Protein AF-X1AYY9-F1 (afdb_monomer_lite)

Structure (mmCIF, N/CA/C/O backbone):
data_AF-X1AYY9-F1
#
_entry.id   AF-X1AYY9-F1
#
loop_
_atom_site.group_PDB
_atom_site.id
_atom_site.type_symbol
_atom_site.label_atom_id
_atom_site.label_alt_id
_atom_site.label_comp_id
_atom_site.label_asym_id
_atom_site.label_entity_id
_atom_site.label_seq_id
_atom_site.pdbx_PDB_ins_code
_atom_site.Cartn_x
_atom_site.Cartn_y
_atom_site.Cartn_z
_atom_site.occupancy
_atom_site.B_iso_or_equiv
_atom_site.auth_seq_id
_atom_site.auth_comp_id
_atom_site.auth_asym_id
_atom_site.auth_atom_id
_atom_site.pdbx_PDB_model_num
ATOM 1 N N . MET A 1 1 ? -3.282 44.381 33.029 1.00 40.62 1 MET A N 1
ATOM 2 C CA . MET A 1 1 ? -1.942 43.829 33.320 1.00 40.62 1 MET A CA 1
ATOM 3 C C . MET A 1 1 ? -1.967 43.375 34.776 1.00 40.62 1 MET A C 1
ATOM 5 O O . MET A 1 1 ? -1.901 44.235 35.633 1.00 40.62 1 MET A O 1
ATOM 9 N N . ALA A 1 2 ? -2.229 42.125 35.160 1.00 44.16 2 ALA A N 1
ATOM 10 C CA . ALA A 1 2 ? -2.480 40.848 34.478 1.00 44.16 2 ALA A CA 1
ATOM 11 C C . ALA A 1 2 ? -3.462 40.011 35.349 1.00 44.16 2 ALA A C 1
ATOM 13 O O . ALA A 1 2 ? -3.524 40.263 36.553 1.00 44.16 2 ALA A O 1
ATOM 14 N N . PRO A 1 3 ? -4.230 39.052 34.797 1.00 48.00 3 PRO A N 1
ATOM 15 C CA . PRO A 1 3 ? -5.037 38.134 35.597 1.00 48.00 3 PRO A CA 1
ATOM 16 C C . PRO A 1 3 ? -4.157 36.976 36.096 1.00 48.00 3 PRO A C 1
ATOM 18 O O . PRO A 1 3 ? -3.383 36.416 35.325 1.00 48.00 3 PRO A O 1
ATOM 21 N N . LEU A 1 4 ? -4.269 36.602 37.371 1.00 51.97 4 LEU A N 1
ATOM 22 C CA . LEU A 1 4 ? -3.718 35.342 37.884 1.00 51.97 4 LEU A CA 1
ATOM 23 C C . LEU A 1 4 ? -4.874 34.362 38.073 1.00 51.97 4 LEU A C 1
ATOM 25 O O . LEU A 1 4 ? -5.394 34.176 39.170 1.00 51.97 4 LEU A O 1
ATOM 29 N N . THR A 1 5 ? -5.317 33.794 36.955 1.00 53.03 5 THR A N 1
ATOM 30 C CA . THR A 1 5 ? -6.264 32.681 36.905 1.00 53.03 5 THR A CA 1
ATOM 31 C C . THR A 1 5 ? -5.542 31.364 37.190 1.00 53.03 5 THR A C 1
ATOM 33 O O . THR A 1 5 ? -4.683 30.944 36.423 1.00 53.03 5 THR A O 1
ATOM 36 N N . GLU A 1 6 ? -5.971 30.746 38.291 1.00 48.66 6 GLU A N 1
ATOM 37 C CA . GLU A 1 6 ? -6.082 29.302 38.535 1.00 48.66 6 GLU A CA 1
ATOM 38 C C . GLU A 1 6 ? -4.797 28.489 38.786 1.00 48.66 6 GLU A C 1
ATOM 40 O O . GLU A 1 6 ? -4.109 28.018 37.885 1.00 48.66 6 GLU A O 1
ATOM 45 N N . LEU A 1 7 ? -4.549 28.203 40.073 1.00 51.53 7 LEU A N 1
ATOM 46 C CA . LEU A 1 7 ? -3.842 26.988 40.477 1.00 51.53 7 LEU A CA 1
ATOM 47 C C . LEU A 1 7 ? -4.731 25.780 40.134 1.00 51.53 7 LEU A C 1
ATOM 49 O O . LEU A 1 7 ? -5.713 25.511 40.827 1.00 51.53 7 LEU A O 1
ATOM 53 N N . PHE A 1 8 ? -4.370 25.036 39.088 1.00 49.47 8 PHE A N 1
ATOM 54 C CA . PHE A 1 8 ? -4.911 23.702 38.822 1.00 49.47 8 PHE A CA 1
ATOM 55 C C . PHE A 1 8 ? -4.482 22.744 39.945 1.00 49.47 8 PHE A C 1
ATOM 57 O O . PHE A 1 8 ? -3.397 22.166 39.921 1.00 49.47 8 PHE A O 1
ATOM 64 N N . GLY A 1 9 ? -5.330 22.600 40.962 1.00 49.75 9 GLY A N 1
ATOM 65 C CA . GLY A 1 9 ? -5.235 21.536 41.957 1.00 49.75 9 GLY A CA 1
ATOM 66 C C . GLY A 1 9 ? -5.828 20.230 41.425 1.00 49.75 9 GLY A C 1
ATOM 67 O O . GLY A 1 9 ? -6.822 20.228 40.702 1.00 49.75 9 GLY A O 1
ATOM 68 N N . PHE A 1 10 ? -5.225 19.104 41.797 1.00 52.53 10 PHE A N 1
ATOM 69 C CA . PHE A 1 10 ? -5.776 17.771 41.555 1.00 52.53 10 PHE A CA 1
ATOM 70 C C . PHE A 1 10 ? -6.731 17.416 42.717 1.00 52.53 10 PHE A C 1
ATOM 72 O O . PHE A 1 10 ? -6.289 17.503 43.865 1.00 52.53 10 PHE A O 1
ATOM 79 N N . PRO A 1 11 ? -8.004 17.014 42.496 1.00 56.25 11 PRO A N 1
ATOM 80 C CA . PRO A 1 11 ? -8.676 16.755 41.221 1.00 56.25 11 PRO A CA 1
ATOM 81 C C . PRO A 1 11 ? -9.338 18.003 40.582 1.00 56.25 11 PRO A C 1
ATOM 83 O O . PRO A 1 11 ? -9.759 18.916 41.295 1.00 56.25 11 PRO A O 1
ATOM 86 N N . PRO A 1 12 ? -9.543 17.998 39.247 1.00 57.56 12 PRO A N 1
ATOM 87 C CA . PRO A 1 12 ? -10.055 19.126 38.446 1.00 57.56 12 PRO A CA 1
ATOM 88 C C . PRO A 1 12 ? -11.531 19.523 38.689 1.00 57.56 12 PRO A C 1
ATOM 90 O O . PRO A 1 12 ? -12.098 20.274 37.903 1.00 57.56 12 PRO A O 1
ATOM 93 N N . SER A 1 13 ? -12.171 19.042 39.763 1.00 61.41 13 SER A N 1
ATOM 94 C CA . SER A 1 13 ? -13.548 19.397 40.153 1.00 61.41 13 SER A CA 1
ATOM 95 C C . SER A 1 13 ? -13.636 20.296 41.392 1.00 61.41 13 SER A C 1
ATOM 97 O O . SER A 1 13 ? -14.737 20.528 41.889 1.00 61.41 13 SER A O 1
ATOM 99 N N . GLY A 1 14 ? -12.506 20.742 41.956 1.00 56.28 14 GLY A N 1
ATOM 100 C CA . GLY A 1 14 ? -12.491 21.663 43.101 1.00 56.28 14 GLY A CA 1
ATOM 101 C C . GLY A 1 14 ? -13.125 21.126 44.396 1.00 56.28 14 GLY A C 1
ATOM 102 O O . GLY A 1 14 ? -13.413 21.904 45.300 1.00 56.28 14 GLY A O 1
ATOM 103 N N . SER A 1 15 ? -13.358 19.813 44.525 1.00 57.72 15 SER A N 1
ATOM 104 C CA . SER A 1 15 ? -13.979 19.223 45.718 1.00 57.72 15 SER A CA 1
ATOM 105 C C . SER A 1 15 ? -12.935 18.562 46.622 1.00 57.72 15 SER A C 1
ATOM 107 O O . SER A 1 15 ? -12.471 17.464 46.327 1.00 57.72 15 SER A O 1
ATOM 109 N N . ILE A 1 16 ? -12.607 19.212 47.741 1.00 57.59 16 ILE A N 1
ATOM 110 C CA . ILE A 1 16 ? -11.657 18.735 48.771 1.00 57.59 16 ILE A CA 1
ATOM 111 C C . ILE A 1 16 ? -12.386 17.926 49.874 1.00 57.59 16 ILE A C 1
ATOM 113 O O . ILE A 1 16 ? -11.846 17.670 50.945 1.00 57.59 16 ILE A O 1
ATOM 117 N N . SER A 1 17 ? -13.646 17.530 49.659 1.00 61.75 17 SER A N 1
ATOM 118 C CA . SER A 1 17 ? -14.408 16.760 50.647 1.00 61.75 17 SER A CA 1
ATOM 119 C C . SER A 1 17 ? -14.156 15.250 50.512 1.00 61.75 17 SER A C 1
ATOM 121 O O . SER A 1 17 ? -14.136 14.730 49.389 1.00 61.75 17 SER A O 1
ATOM 123 N N . PRO A 1 18 ? -14.011 14.512 51.632 1.00 64.44 18 PRO A N 1
ATOM 124 C CA . PRO A 1 18 ? -13.918 13.059 51.592 1.00 64.44 18 PRO A CA 1
ATOM 125 C C . PRO A 1 18 ? -15.224 12.497 51.018 1.00 64.44 18 PRO A C 1
ATOM 127 O O . PRO A 1 18 ? -16.294 12.634 51.606 1.00 64.44 18 PRO A O 1
ATOM 130 N N . SER A 1 19 ? -15.144 11.919 49.823 1.00 63.78 19 SER A N 1
ATOM 131 C CA . SER A 1 19 ? -16.278 11.323 49.114 1.00 63.78 19 SER A CA 1
ATOM 132 C C . SER A 1 19 ? -15.781 10.216 48.189 1.00 63.78 19 SER A C 1
ATOM 134 O O . SER A 1 19 ? -14.714 10.336 47.590 1.00 63.78 19 SER A O 1
ATOM 136 N N . VAL A 1 20 ? -16.544 9.128 48.068 1.00 71.31 20 VAL A N 1
ATOM 137 C CA . VAL A 1 20 ? -16.274 8.080 47.076 1.00 71.31 20 VAL A CA 1
ATOM 138 C C . VAL A 1 20 ? -16.856 8.547 45.746 1.00 71.31 20 VAL A C 1
ATOM 140 O O . VAL A 1 20 ? -18.054 8.814 45.659 1.00 71.31 20 VAL A O 1
ATOM 143 N N . ARG A 1 21 ? -16.015 8.680 44.717 1.00 69.31 21 ARG A N 1
ATOM 144 C CA . ARG A 1 21 ? -16.432 9.102 43.373 1.00 69.31 21 ARG A CA 1
ATOM 145 C C . ARG A 1 21 ? -16.030 8.048 42.359 1.00 69.31 21 ARG A C 1
ATOM 147 O O . ARG A 1 21 ? -14.890 7.595 42.353 1.00 69.31 21 ARG A O 1
ATOM 154 N N . MET A 1 22 ? -16.979 7.680 41.508 1.00 76.06 22 MET A N 1
ATOM 155 C CA . MET A 1 22 ? -16.760 6.769 40.394 1.00 76.06 22 MET A CA 1
ATOM 156 C C . MET A 1 22 ? -16.619 7.613 39.130 1.00 76.06 22 MET A C 1
ATOM 158 O O . MET A 1 22 ? -17.520 8.377 38.790 1.00 76.06 22 MET A O 1
ATOM 162 N N . LEU A 1 23 ? -15.466 7.513 38.476 1.00 72.62 23 LEU A N 1
ATOM 163 C CA . LEU A 1 23 ? -15.253 8.030 37.131 1.00 72.62 23 LEU A CA 1
ATOM 164 C C . LEU A 1 23 ? -15.104 6.820 36.222 1.00 72.62 23 LEU A C 1
ATOM 166 O O . LEU A 1 23 ? -14.141 6.064 36.353 1.00 72.62 23 LEU A O 1
ATOM 170 N N . GLU A 1 24 ? -16.060 6.630 35.323 1.00 77.56 24 GLU A N 1
ATOM 171 C CA . GLU A 1 24 ? -15.900 5.674 34.240 1.00 77.56 24 GLU A CA 1
ATOM 172 C C . GLU A 1 24 ? -15.024 6.327 33.172 1.00 77.56 24 GLU A C 1
ATOM 174 O O . GLU A 1 24 ? -15.406 7.316 32.545 1.00 77.56 24 GLU A O 1
ATOM 179 N N . LYS A 1 25 ? -13.809 5.807 33.007 1.00 70.50 25 LYS A N 1
ATOM 180 C CA . LYS A 1 25 ? -12.971 6.143 31.863 1.00 70.50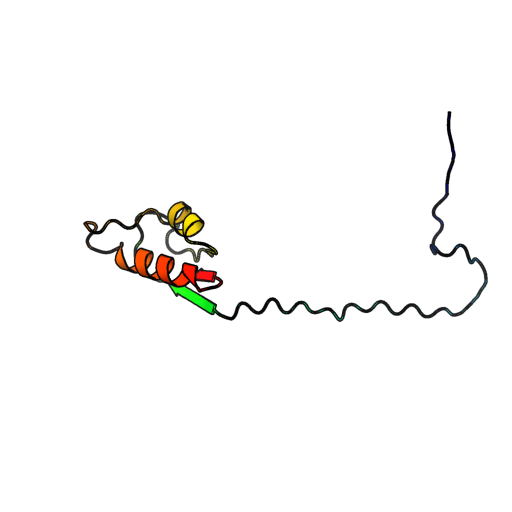 25 LYS A CA 1
ATOM 181 C C . LYS A 1 25 ? -13.056 4.990 30.885 1.00 70.50 25 LYS A C 1
ATOM 183 O O . LYS A 1 25 ? -12.280 4.041 30.975 1.00 70.50 25 LYS A O 1
ATOM 188 N N . ASP A 1 26 ? -14.030 5.078 29.994 1.00 71.69 26 ASP A N 1
ATOM 189 C CA . ASP A 1 26 ? -14.179 4.107 28.929 1.00 71.69 26 ASP A CA 1
ATOM 190 C C . ASP A 1 26 ? -13.088 4.324 27.863 1.00 71.69 26 ASP A C 1
ATOM 192 O O . ASP A 1 26 ? -12.917 5.421 27.328 1.00 71.69 26 ASP A O 1
ATOM 196 N N . PHE A 1 27 ? -12.316 3.274 27.593 1.00 59.75 27 PHE A N 1
ATOM 197 C CA . PHE A 1 27 ? -11.337 3.194 26.504 1.00 59.75 27 PHE A CA 1
ATOM 198 C C . PHE A 1 27 ? -11.747 2.124 25.472 1.00 59.75 27 PHE A C 1
ATOM 200 O O . PHE A 1 27 ? -10.906 1.616 24.733 1.00 59.75 27 PHE A O 1
ATOM 207 N N . SER A 1 28 ? -13.029 1.750 25.425 1.00 67.38 28 SER A N 1
ATOM 208 C CA . SER A 1 28 ? -13.547 0.678 24.568 1.00 67.38 28 SER A CA 1
ATOM 209 C C . SER A 1 28 ? -13.763 1.065 23.106 1.00 67.38 28 SER A C 1
ATOM 211 O O . SER A 1 28 ? -14.098 0.193 22.305 1.00 67.38 28 SER A O 1
ATOM 213 N N . ALA A 1 29 ? -13.535 2.327 22.726 1.00 67.19 29 ALA A N 1
ATOM 214 C CA . ALA A 1 29 ? -13.522 2.753 21.330 1.00 67.19 29 ALA A CA 1
ATOM 215 C C . ALA A 1 29 ? -12.300 2.157 20.606 1.00 67.19 29 ALA A C 1
ATOM 217 O O . ALA A 1 29 ? -11.315 2.832 20.310 1.00 67.19 29 ALA A O 1
ATOM 218 N N . TYR A 1 30 ? -12.360 0.853 20.351 1.00 61.91 30 TYR A N 1
ATOM 219 C CA . TYR A 1 30 ? -11.488 0.151 19.434 1.00 61.91 30 TYR A CA 1
ATOM 220 C C . TYR A 1 30 ? -11.930 0.567 18.034 1.00 61.91 30 TYR A C 1
ATOM 222 O O . TYR A 1 30 ? -12.856 -0.010 17.463 1.00 61.91 30 TYR A O 1
ATOM 230 N N . ASP A 1 31 ? -11.302 1.606 17.492 1.00 65.44 31 ASP A N 1
ATOM 231 C CA . ASP A 1 31 ? -11.411 1.889 16.068 1.00 65.44 31 ASP A CA 1
ATOM 232 C C . ASP A 1 31 ? -10.687 0.761 15.329 1.00 65.44 31 ASP A C 1
ATOM 234 O O . ASP A 1 31 ? -9.467 0.771 15.140 1.00 65.44 31 ASP A O 1
ATOM 238 N N . GLN A 1 32 ? -11.430 -0.296 14.998 1.00 59.88 32 GLN A N 1
ATOM 239 C CA . GLN A 1 32 ? -10.956 -1.319 14.085 1.00 59.88 32 GLN A CA 1
ATOM 240 C C . GLN A 1 32 ? -10.940 -0.704 12.692 1.00 59.88 32 GLN A C 1
ATOM 242 O O . GLN A 1 32 ? -11.847 -0.921 11.888 1.00 59.88 32 GLN A O 1
ATOM 247 N N . GLY A 1 33 ? -9.879 0.051 12.404 1.00 61.53 33 GLY A N 1
ATOM 248 C CA . GLY A 1 33 ? -9.466 0.378 11.047 1.00 61.53 33 GLY A CA 1
ATOM 249 C C . GLY A 1 33 ? -9.084 -0.910 10.320 1.00 61.53 33 GLY A C 1
ATOM 250 O O . GLY A 1 33 ? -7.907 -1.193 10.091 1.00 61.53 33 GLY A O 1
ATOM 251 N N . THR A 1 34 ? -10.075 -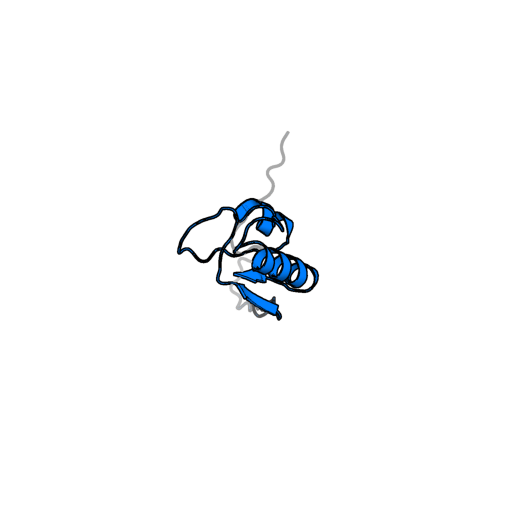1.749 10.023 1.00 62.72 34 THR A N 1
ATOM 252 C CA . THR A 1 34 ? -9.896 -3.020 9.337 1.00 62.72 34 THR A CA 1
ATOM 253 C C . THR A 1 34 ? -9.598 -2.701 7.882 1.00 62.72 34 THR A C 1
ATOM 255 O O . THR A 1 34 ? -10.476 -2.378 7.089 1.00 62.72 34 THR A O 1
ATOM 258 N N . SER A 1 35 ? -8.316 -2.748 7.536 1.00 65.56 35 SER A N 1
ATOM 259 C CA . SER A 1 35 ? -7.852 -2.728 6.153 1.00 65.56 35 SER A CA 1
ATOM 260 C C . SER A 1 35 ? -8.209 -4.079 5.526 1.00 65.56 35 SER A C 1
ATOM 262 O O . SER A 1 35 ? -7.522 -5.075 5.749 1.00 65.56 35 SER A O 1
ATOM 264 N N . PHE A 1 36 ? -9.343 -4.136 4.818 1.00 69.75 36 PHE A N 1
ATOM 265 C CA . PHE A 1 36 ? -9.897 -5.377 4.254 1.00 69.75 36 PHE A CA 1
AT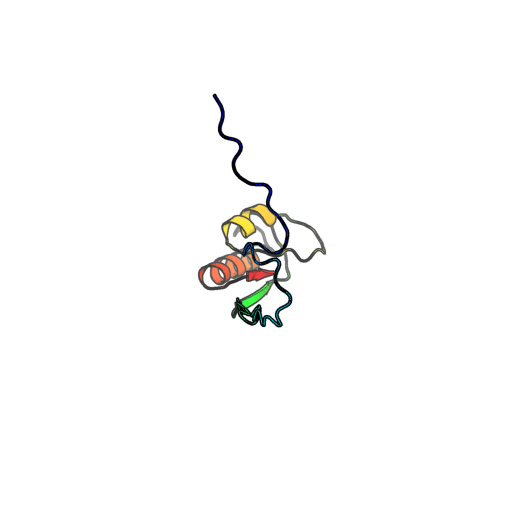OM 266 C C . PHE A 1 36 ? -9.140 -5.884 3.019 1.00 69.75 36 PHE A C 1
ATOM 268 O O . PHE A 1 36 ? -9.368 -7.012 2.589 1.00 69.75 36 PHE A O 1
ATOM 275 N N . SER A 1 37 ? -8.237 -5.084 2.445 1.00 85.19 37 SER A N 1
ATOM 276 C CA . SER A 1 37 ? -7.449 -5.494 1.282 1.00 85.19 37 SER A CA 1
ATOM 277 C C . SER A 1 37 ? -5.972 -5.166 1.480 1.00 85.19 37 SER A C 1
ATOM 279 O O . SER A 1 37 ? -5.519 -4.022 1.371 1.00 85.19 37 SER A O 1
ATOM 281 N N . LYS A 1 38 ? -5.221 -6.213 1.810 1.00 87.62 38 LYS A N 1
ATOM 282 C CA . LYS A 1 38 ? -3.765 -6.202 1.885 1.00 87.62 38 LYS A CA 1
ATOM 283 C C . LYS A 1 38 ? -3.250 -7.193 0.859 1.00 87.62 38 LYS A C 1
ATOM 285 O O . LYS A 1 38 ? -3.753 -8.314 0.795 1.00 87.62 38 LYS A O 1
ATOM 290 N N . THR A 1 39 ? -2.265 -6.789 0.074 1.00 90.06 39 THR A N 1
ATOM 291 C CA . THR A 1 39 ? -1.574 -7.690 -0.850 1.00 90.06 39 THR A CA 1
ATOM 292 C C . THR A 1 39 ? -0.070 -7.564 -0.676 1.00 90.06 39 THR A C 1
ATOM 294 O O . THR A 1 39 ? 0.408 -6.536 -0.200 1.00 90.06 39 THR A O 1
ATOM 297 N N . ALA A 1 40 ? 0.661 -8.605 -1.055 1.00 90.50 40 ALA A N 1
ATOM 298 C CA . ALA A 1 40 ? 2.111 -8.577 -1.149 1.00 90.50 40 ALA A CA 1
ATOM 299 C C . ALA A 1 40 ? 2.519 -8.877 -2.594 1.00 90.50 40 ALA A C 1
ATOM 301 O O . ALA A 1 40 ? 1.984 -9.804 -3.211 1.00 90.50 40 ALA A O 1
ATOM 302 N N . LEU A 1 41 ? 3.437 -8.086 -3.137 1.00 88.69 41 LEU A N 1
ATOM 303 C CA . LEU A 1 41 ? 3.907 -8.176 -4.514 1.00 88.69 41 LEU A CA 1
ATOM 304 C C . LEU A 1 41 ? 5.404 -8.490 -4.496 1.00 88.69 41 LEU A C 1
ATOM 306 O O . LEU A 1 41 ? 6.210 -7.697 -4.026 1.00 88.69 41 LEU A O 1
ATOM 310 N N . ILE A 1 42 ? 5.788 -9.647 -5.036 1.00 89.75 42 ILE A N 1
ATOM 311 C CA . ILE A 1 42 ? 7.188 -10.084 -5.085 1.00 89.75 42 ILE A CA 1
ATOM 312 C C . ILE A 1 42 ? 7.637 -10.133 -6.542 1.00 89.75 42 ILE A C 1
ATOM 314 O O . ILE A 1 42 ? 7.068 -10.874 -7.344 1.00 89.75 42 ILE A O 1
ATOM 318 N N . GLY A 1 43 ? 8.668 -9.362 -6.883 1.00 85.88 43 GLY A N 1
ATOM 319 C CA . GLY A 1 43 ? 9.288 -9.395 -8.204 1.00 85.88 43 GLY A CA 1
ATOM 320 C C . GLY A 1 43 ? 10.192 -8.196 -8.454 1.00 85.88 43 GLY A C 1
ATOM 321 O O . GLY A 1 43 ? 10.750 -7.623 -7.523 1.00 85.88 43 GLY A O 1
ATOM 322 N N . PHE A 1 44 ? 10.365 -7.844 -9.725 1.00 84.81 44 PHE A N 1
ATOM 323 C CA . PHE A 1 44 ? 11.313 -6.815 -10.139 1.00 84.81 44 PHE A CA 1
ATOM 324 C C . PHE A 1 44 ? 10.648 -5.445 -10.250 1.00 84.81 44 PHE A C 1
ATOM 326 O O . PHE A 1 44 ? 9.496 -5.329 -10.663 1.00 84.81 44 PHE A O 1
ATOM 333 N N . ALA A 1 45 ? 11.412 -4.408 -9.926 1.00 85.44 45 ALA A N 1
ATOM 334 C CA . ALA A 1 45 ? 11.044 -3.012 -10.094 1.00 85.44 45 ALA A CA 1
ATOM 335 C C . ALA A 1 45 ? 12.241 -2.223 -10.639 1.00 85.44 45 ALA A C 1
ATOM 337 O O . ALA A 1 45 ? 13.385 -2.669 -10.547 1.00 85.44 45 ALA A O 1
ATOM 338 N N . SER A 1 46 ? 11.985 -1.039 -11.193 1.00 84.75 46 SER A N 1
ATOM 339 C CA . SER A 1 46 ? 13.020 -0.186 -11.792 1.00 84.75 46 SER A CA 1
ATOM 340 C C . SER A 1 46 ? 14.034 0.338 -10.762 1.00 84.75 46 SER A C 1
ATOM 342 O O . SER A 1 46 ? 15.165 0.668 -11.114 1.00 84.75 46 SER A O 1
ATOM 344 N N . LYS A 1 47 ? 13.630 0.450 -9.492 1.00 87.38 47 LYS A N 1
ATOM 345 C CA . LYS A 1 47 ? 14.467 0.836 -8.345 1.00 87.38 47 LYS A CA 1
ATOM 346 C C . LYS A 1 47 ? 13.820 0.364 -7.039 1.00 87.38 47 LYS A C 1
ATOM 348 O O . LYS A 1 47 ? 12.708 -0.151 -7.061 1.00 87.38 47 LYS A O 1
ATOM 353 N N . GLY A 1 48 ? 14.481 0.601 -5.910 1.00 86.38 48 GLY A N 1
ATOM 354 C CA . GLY A 1 48 ? 13.938 0.345 -4.575 1.00 86.38 48 GLY A CA 1
ATOM 355 C C . GLY A 1 48 ? 14.929 -0.397 -3.679 1.00 86.38 48 GLY A C 1
ATOM 356 O O . GLY A 1 48 ? 16.035 -0.714 -4.124 1.00 86.38 48 GLY A O 1
ATOM 357 N N . PRO A 1 49 ? 14.565 -0.635 -2.413 1.00 86.62 49 PRO A N 1
ATOM 358 C CA . PRO A 1 49 ? 15.351 -1.477 -1.527 1.00 86.62 49 PRO A CA 1
ATOM 359 C C . PRO A 1 49 ? 15.276 -2.944 -1.981 1.00 86.62 49 PRO A C 1
ATOM 361 O O . PRO A 1 49 ? 14.238 -3.419 -2.440 1.00 86.62 49 PRO A O 1
ATOM 364 N N . ILE A 1 50 ? 16.408 -3.641 -1.893 1.00 87.06 50 ILE A N 1
ATOM 365 C CA . ILE A 1 50 ? 16.546 -5.055 -2.260 1.00 87.06 50 ILE A CA 1
ATOM 366 C C . ILE A 1 50 ? 16.388 -5.884 -0.984 1.00 87.06 50 ILE A C 1
ATOM 368 O O . ILE A 1 50 ? 16.961 -5.530 0.043 1.00 87.06 50 ILE A O 1
ATOM 372 N N . ASP A 1 51 ? 15.614 -6.967 -1.060 1.00 87.38 51 ASP A N 1
ATOM 373 C CA . ASP A 1 51 ? 15.346 -7.898 0.047 1.00 87.38 51 ASP A CA 1
ATOM 374 C C . ASP A 1 51 ? 14.724 -7.257 1.307 1.00 87.38 51 ASP A C 1
ATOM 376 O O . ASP A 1 51 ? 14.808 -7.810 2.405 1.00 87.38 51 ASP A O 1
ATOM 380 N N . GLU A 1 52 ? 14.046 -6.112 1.156 1.00 90.94 52 GLU A N 1
ATOM 381 C CA . GLU A 1 52 ? 13.360 -5.413 2.249 1.00 90.94 52 GLU A CA 1
ATOM 382 C C . GLU A 1 52 ? 11.869 -5.181 1.927 1.00 90.94 52 GLU A C 1
ATOM 384 O O . GLU A 1 52 ? 11.543 -4.474 0.964 1.00 90.94 52 GLU A O 1
ATOM 389 N N . PRO A 1 53 ? 10.936 -5.728 2.733 1.00 90.44 53 PRO A N 1
ATOM 390 C CA . PRO A 1 53 ? 9.507 -5.528 2.523 1.00 90.44 53 PRO A CA 1
ATOM 391 C C . PRO A 1 53 ? 9.137 -4.064 2.771 1.00 90.44 53 PRO A C 1
ATOM 393 O O . PRO A 1 53 ? 9.309 -3.538 3.873 1.00 90.44 53 PRO A O 1
ATOM 396 N N . THR A 1 54 ? 8.593 -3.400 1.752 1.00 92.06 54 THR A N 1
ATOM 397 C CA . THR A 1 54 ? 8.324 -1.962 1.806 1.00 92.06 54 THR A CA 1
ATOM 398 C C . THR A 1 54 ? 6.839 -1.694 1.651 1.00 92.06 54 THR A C 1
ATOM 400 O O . THR A 1 54 ? 6.280 -1.801 0.567 1.00 92.06 54 THR A O 1
ATOM 403 N N . ARG A 1 55 ? 6.202 -1.242 2.732 1.00 92.12 55 ARG A N 1
ATOM 404 C CA . ARG A 1 55 ? 4.778 -0.888 2.722 1.00 92.12 55 ARG A CA 1
ATOM 405 C C . ARG A 1 55 ? 4.489 0.299 1.803 1.00 92.12 55 ARG A C 1
ATOM 407 O O . ARG A 1 55 ? 5.182 1.321 1.879 1.00 92.12 55 ARG A O 1
ATOM 414 N N . VAL A 1 56 ? 3.418 0.205 1.020 1.00 92.62 56 VAL A N 1
ATOM 415 C CA . VAL A 1 56 ? 2.929 1.250 0.109 1.00 92.62 56 VAL A CA 1
ATOM 416 C C . VAL A 1 56 ? 1.412 1.409 0.237 1.00 92.62 56 VAL A C 1
ATOM 418 O O . VAL A 1 56 ? 0.676 0.428 0.320 1.00 92.62 56 VAL A O 1
ATOM 421 N N . PHE A 1 57 ? 0.939 2.658 0.252 1.00 89.38 57 PHE A N 1
ATOM 422 C CA . PHE A 1 57 ? -0.481 2.987 0.459 1.00 89.38 57 PHE A CA 1
ATOM 423 C C . PHE A 1 57 ? -1.195 3.532 -0.777 1.00 89.38 57 PHE A C 1
ATOM 425 O O . PHE A 1 57 ? -2.414 3.471 -0.862 1.00 89.38 57 PHE A O 1
ATOM 432 N N . ASN A 1 58 ? -0.458 4.115 -1.717 1.00 90.44 58 ASN A N 1
ATOM 433 C CA . ASN A 1 58 ? -1.011 4.769 -2.896 1.00 90.44 58 ASN A CA 1
ATOM 434 C C . ASN A 1 58 ? -0.037 4.648 -4.073 1.00 90.44 58 ASN A C 1
ATOM 436 O O . ASN A 1 58 ? 1.165 4.447 -3.890 1.00 90.44 58 ASN A O 1
ATOM 440 N N . HIS A 1 59 ? -0.560 4.754 -5.296 1.00 91.00 59 HIS A N 1
ATOM 441 C CA . HIS A 1 59 ? 0.241 4.554 -6.508 1.00 91.00 59 HIS A CA 1
ATOM 442 C C . HIS A 1 59 ? 1.394 5.565 -6.637 1.00 91.00 59 HIS A C 1
ATOM 444 O O . HIS A 1 59 ? 2.454 5.219 -7.144 1.00 91.00 59 HIS A O 1
ATOM 450 N N . GLU A 1 60 ? 1.231 6.792 -6.132 1.00 92.38 60 GLU A N 1
ATOM 451 C CA . GLU A 1 60 ? 2.299 7.801 -6.129 1.00 92.38 60 GLU A CA 1
ATOM 452 C C . GLU A 1 60 ? 3.481 7.380 -5.247 1.00 92.38 60 GLU A C 1
ATOM 454 O O . GLU A 1 60 ? 4.641 7.536 -5.630 1.00 92.38 60 GLU A O 1
ATOM 459 N N . ASP A 1 61 ? 3.211 6.799 -4.074 1.00 92.25 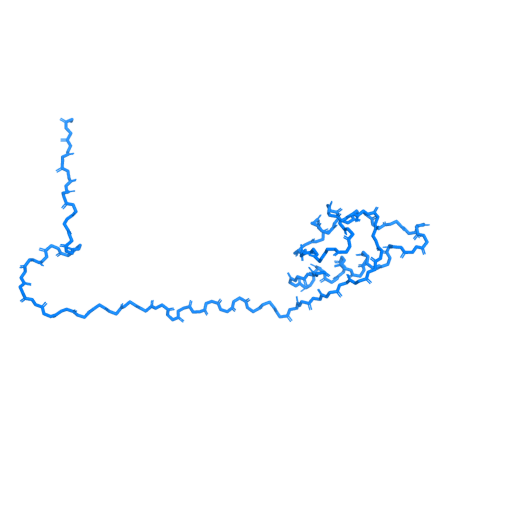61 ASP A N 1
ATOM 460 C CA . ASP A 1 61 ? 4.270 6.283 -3.207 1.00 92.25 61 ASP A CA 1
ATOM 461 C C . ASP A 1 61 ? 4.931 5.039 -3.815 1.00 92.25 61 ASP A C 1
ATOM 463 O O . ASP A 1 61 ? 6.149 4.884 -3.698 1.00 92.25 61 ASP A O 1
ATOM 467 N N . LEU A 1 62 ? 4.168 4.221 -4.553 1.00 91.44 62 LEU A N 1
ATOM 468 C CA . LEU A 1 62 ? 4.709 3.111 -5.340 1.00 91.44 62 LEU A CA 1
ATOM 469 C C . LEU A 1 62 ? 5.705 3.623 -6.390 1.00 91.44 62 LEU A C 1
ATOM 471 O O . LEU A 1 62 ? 6.844 3.162 -6.416 1.00 91.44 62 LEU A O 1
ATOM 475 N N . TYR A 1 63 ? 5.335 4.629 -7.191 1.00 91.81 63 TYR A N 1
ATOM 476 C CA . TYR A 1 63 ? 6.237 5.229 -8.184 1.00 91.81 63 TYR A CA 1
ATOM 477 C C . TYR A 1 63 ? 7.467 5.868 -7.545 1.00 91.81 63 TYR A C 1
ATOM 479 O O . TYR A 1 63 ? 8.592 5.748 -8.045 1.00 91.81 63 TYR A O 1
ATOM 487 N N . ARG A 1 64 ? 7.282 6.543 -6.410 1.00 92.06 64 ARG A N 1
ATOM 488 C CA . ARG A 1 64 ? 8.384 7.192 -5.704 1.00 92.06 64 ARG A CA 1
ATOM 489 C C . ARG A 1 64 ? 9.412 6.176 -5.215 1.00 92.06 64 ARG A C 1
ATOM 491 O O . ARG A 1 64 ? 10.609 6.430 -5.380 1.00 92.06 64 ARG A O 1
ATOM 498 N N . LYS A 1 65 ? 8.962 5.053 -4.653 1.00 92.12 65 LYS A N 1
ATOM 499 C CA . LYS A 1 65 ? 9.821 4.002 -4.087 1.00 92.12 65 LYS A CA 1
ATOM 500 C C . LYS A 1 65 ? 10.404 3.080 -5.153 1.00 92.12 65 LYS A C 1
ATOM 502 O O . LYS A 1 65 ? 11.611 2.866 -5.155 1.00 92.12 65 LYS A O 1
ATOM 507 N N . PHE A 1 66 ? 9.576 2.628 -6.090 1.00 90.88 66 PHE A N 1
ATOM 508 C CA . PHE A 1 66 ? 9.905 1.550 -7.025 1.00 90.88 66 PHE A CA 1
ATOM 509 C C . PHE A 1 66 ? 10.100 1.994 -8.485 1.00 90.88 66 PHE A C 1
ATOM 511 O O . PHE A 1 66 ? 10.598 1.234 -9.315 1.00 90.88 66 PHE A O 1
ATOM 518 N N . GLY A 1 67 ? 9.811 3.261 -8.794 1.00 89.88 67 GLY A N 1
ATOM 519 C CA . GLY A 1 67 ? 9.979 3.843 -10.127 1.00 89.88 67 GLY A CA 1
ATOM 520 C C . GLY A 1 67 ? 8.759 3.661 -11.024 1.00 89.88 67 GLY A C 1
ATOM 521 O O . GLY A 1 67 ? 7.733 3.131 -10.609 1.00 89.88 67 GLY A O 1
ATOM 522 N N . TYR A 1 68 ? 8.874 4.142 -12.261 1.00 88.62 68 TYR A N 1
ATOM 523 C CA . TYR A 1 68 ? 7.815 4.014 -13.259 1.00 88.62 68 TYR A CA 1
ATOM 524 C C . TYR A 1 68 ? 7.921 2.675 -14.002 1.00 88.62 68 TYR A C 1
ATOM 526 O O . TYR A 1 68 ? 9.041 2.216 -14.259 1.00 88.62 68 TYR A O 1
ATOM 534 N N . PRO A 1 69 ? 6.782 2.055 -14.358 1.00 86.19 69 PRO A N 1
ATOM 535 C CA . PRO A 1 69 ? 6.763 0.874 -15.199 1.00 86.19 69 PRO A CA 1
ATOM 536 C C . PRO A 1 69 ? 7.187 1.256 -16.618 1.00 86.19 69 PRO A C 1
ATOM 538 O O . PRO A 1 69 ? 6.617 2.161 -17.226 1.00 86.19 69 PRO A O 1
ATOM 541 N N . ASP A 1 70 ? 8.185 0.549 -17.136 1.00 82.75 70 ASP A N 1
ATOM 542 C CA . ASP A 1 70 ? 8.647 0.684 -18.513 1.00 82.75 70 ASP A CA 1
ATOM 543 C C . ASP A 1 70 ? 8.232 -0.563 -19.314 1.00 82.75 70 ASP A C 1
ATOM 545 O O . ASP A 1 70 ? 8.701 -1.664 -19.009 1.00 82.75 70 ASP A O 1
ATOM 549 N N . PRO A 1 71 ? 7.361 -0.439 -20.332 1.00 77.06 71 PRO A N 1
ATOM 550 C CA . PRO A 1 71 ? 6.908 -1.580 -21.127 1.00 77.06 71 PRO A CA 1
ATOM 551 C C . PRO A 1 71 ? 8.033 -2.244 -21.933 1.00 77.06 71 PRO A C 1
ATOM 553 O O . PRO A 1 71 ? 7.849 -3.360 -22.411 1.00 77.06 71 PRO A O 1
ATOM 556 N N . THR A 1 72 ? 9.178 -1.578 -22.095 1.00 78.19 72 THR A N 1
ATOM 557 C CA . THR A 1 72 ? 10.343 -2.108 -22.816 1.00 78.19 72 THR A CA 1
ATOM 558 C C . THR A 1 72 ? 11.344 -2.819 -21.907 1.00 78.19 72 THR A C 1
ATOM 560 O O . THR A 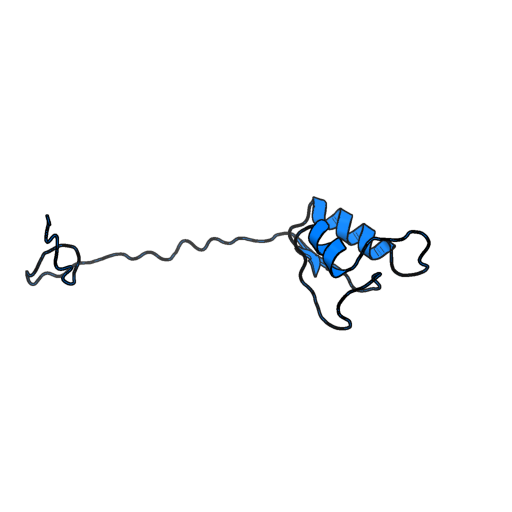1 72 ? 12.214 -3.533 -22.400 1.00 78.19 72 THR A O 1
ATOM 563 N N . ALA A 1 73 ? 11.219 -2.666 -20.584 1.00 69.81 73 ALA A N 1
ATOM 564 C CA . ALA A 1 73 ? 12.060 -3.365 -19.625 1.00 69.81 73 ALA A CA 1
ATOM 565 C C . ALA A 1 73 ? 11.582 -4.817 -19.475 1.00 69.81 73 ALA A C 1
ATOM 567 O O . ALA A 1 73 ? 10.506 -5.070 -18.930 1.00 69.81 73 ALA A O 1
ATOM 568 N N . ASP A 1 74 ? 12.413 -5.759 -19.929 1.00 62.06 74 ASP A N 1
ATOM 569 C CA . ASP A 1 74 ? 12.074 -7.171 -20.163 1.00 62.06 74 ASP A CA 1
ATOM 570 C C . ASP A 1 74 ? 11.402 -7.914 -18.985 1.00 62.06 74 ASP A C 1
ATOM 572 O O . ASP A 1 74 ? 10.721 -8.917 -19.211 1.00 62.06 74 ASP A O 1
ATOM 576 N N . HIS A 1 75 ? 11.551 -7.471 -17.725 1.00 57.81 75 HIS A N 1
ATOM 577 C CA . HIS A 1 75 ? 11.204 -8.317 -16.568 1.00 57.81 75 HIS A CA 1
ATOM 578 C C . HIS A 1 75 ? 10.507 -7.643 -15.363 1.00 57.81 75 HIS A C 1
ATOM 580 O O . HIS A 1 75 ? 10.085 -8.363 -14.460 1.00 57.81 75 HIS A O 1
ATOM 586 N N . GLY A 1 76 ? 10.343 -6.311 -15.309 1.00 62.91 76 GLY A N 1
ATOM 587 C CA . GLY A 1 76 ? 9.909 -5.615 -14.073 1.00 62.91 76 GLY A CA 1
ATOM 588 C C . GLY A 1 76 ? 8.644 -4.758 -14.142 1.00 62.91 76 GLY A C 1
ATOM 589 O O . GLY A 1 76 ? 8.153 -4.292 -13.116 1.00 62.91 76 GLY A O 1
ATOM 590 N N . SER A 1 77 ? 8.076 -4.528 -15.323 1.00 72.31 77 SER A N 1
ATOM 591 C CA . SER A 1 77 ? 6.991 -3.546 -15.464 1.00 72.31 77 SER A CA 1
ATOM 592 C C . SER A 1 77 ? 5.604 -4.085 -15.120 1.00 72.31 77 SER A C 1
ATOM 594 O O . SER A 1 77 ? 4.784 -3.349 -14.573 1.00 72.31 77 SER A O 1
ATOM 596 N N . TYR A 1 78 ? 5.336 -5.369 -15.367 1.00 84.12 78 TYR A N 1
ATOM 597 C CA . TYR A 1 78 ? 4.010 -5.959 -15.139 1.00 84.12 78 TYR A CA 1
ATOM 598 C C . TYR A 1 78 ? 3.590 -5.968 -13.667 1.00 84.12 78 TYR A C 1
ATOM 600 O O . TYR A 1 78 ? 2.422 -5.731 -13.360 1.00 84.12 78 TYR A O 1
ATOM 608 N N . LEU A 1 79 ? 4.533 -6.195 -12.749 1.00 86.69 79 LEU A N 1
ATOM 609 C CA . LEU A 1 79 ? 4.247 -6.189 -11.315 1.00 86.69 79 LEU A CA 1
ATOM 610 C C . LEU A 1 79 ? 3.891 -4.785 -10.823 1.00 86.69 79 LEU A C 1
ATOM 612 O O . LEU A 1 79 ? 2.933 -4.623 -10.069 1.00 86.69 79 LEU A O 1
ATOM 616 N N . LEU A 1 80 ? 4.611 -3.768 -11.302 1.00 89.25 80 LEU A N 1
ATOM 617 C CA . LEU A 1 80 ? 4.277 -2.374 -11.031 1.00 89.25 80 LEU A CA 1
ATOM 618 C C . LEU A 1 80 ? 2.876 -2.037 -11.554 1.00 89.25 80 LEU A C 1
ATOM 620 O O . LEU A 1 80 ? 2.086 -1.476 -10.801 1.00 89.25 80 LEU A O 1
ATOM 624 N N . TYR A 1 81 ? 2.519 -2.446 -12.778 1.00 90.50 81 TYR A N 1
ATOM 625 C CA . TYR A 1 81 ? 1.157 -2.264 -13.301 1.00 90.50 81 TYR A CA 1
ATOM 626 C C . TYR A 1 81 ? 0.088 -2.936 -12.433 1.00 90.50 81 TYR A C 1
ATOM 628 O O . TYR A 1 81 ? -0.931 -2.311 -12.132 1.00 90.50 81 TYR A O 1
ATOM 636 N N . ALA A 1 82 ? 0.327 -4.169 -11.984 1.00 90.38 82 ALA A N 1
ATOM 637 C CA . ALA A 1 82 ? -0.593 -4.876 -11.097 1.00 90.38 82 ALA A CA 1
ATOM 638 C C . ALA A 1 82 ? -0.757 -4.156 -9.746 1.00 90.38 82 ALA A C 1
ATOM 640 O O . ALA A 1 82 ? -1.879 -3.992 -9.267 1.00 90.38 82 ALA A O 1
ATOM 641 N N . GLY A 1 83 ? 0.343 -3.675 -9.156 1.00 91.50 83 GLY A N 1
ATOM 642 C CA . GLY A 1 83 ? 0.315 -2.910 -7.910 1.00 91.50 83 GLY A CA 1
ATOM 643 C C . GLY A 1 83 ? -0.406 -1.570 -8.044 1.00 91.50 83 GLY A C 1
ATOM 644 O O . GLY A 1 83 ? -1.184 -1.206 -7.165 1.00 91.50 83 GLY A O 1
ATOM 645 N N . ILE A 1 84 ? -0.216 -0.865 -9.161 1.00 91.75 84 ILE A N 1
ATOM 646 C CA . ILE A 1 84 ? -0.925 0.390 -9.458 1.00 91.75 84 ILE A CA 1
ATOM 647 C C . ILE A 1 84 ? -2.428 0.140 -9.553 1.00 91.75 84 ILE A C 1
ATOM 649 O O . ILE A 1 84 ? -3.202 0.891 -8.963 1.00 91.75 84 ILE A O 1
ATOM 653 N N . GLU A 1 85 ? -2.845 -0.903 -10.274 1.00 91.56 85 GLU A N 1
ATOM 654 C CA . GLU A 1 85 ? -4.267 -1.217 -10.432 1.00 91.56 85 GLU A CA 1
ATOM 655 C C . GLU A 1 85 ? -4.895 -1.661 -9.109 1.00 91.56 85 GLU A C 1
ATOM 657 O O . GLU A 1 85 ? -5.993 -1.221 -8.769 1.00 91.56 85 GLU A O 1
ATOM 662 N N . PHE A 1 86 ? -4.174 -2.457 -8.316 1.00 92.44 86 PHE A N 1
ATOM 663 C CA . PHE A 1 86 ? -4.619 -2.838 -6.982 1.00 92.44 86 PHE A CA 1
ATOM 664 C C . PHE A 1 86 ? -4.802 -1.612 -6.082 1.00 92.44 86 PHE A C 1
ATOM 666 O O . PHE A 1 86 ? -5.863 -1.461 -5.488 1.00 92.44 86 PHE A O 1
ATOM 673 N N . LEU A 1 87 ? -3.826 -0.702 -6.017 1.00 91.38 87 LEU A N 1
ATOM 674 C CA . LEU A 1 87 ? -3.859 0.477 -5.138 1.00 91.38 87 LEU A CA 1
ATOM 675 C C . LEU A 1 87 ? -4.932 1.519 -5.515 1.00 91.38 87 LEU A C 1
ATOM 677 O O . LEU A 1 87 ? -5.133 2.468 -4.762 1.00 91.38 87 LEU A O 1
ATOM 681 N N . LYS A 1 88 ? -5.641 1.363 -6.644 1.00 89.56 88 LYS A N 1
ATOM 682 C CA . LYS A 1 88 ? -6.843 2.164 -6.954 1.00 89.56 88 LYS A CA 1
ATOM 683 C C . LYS A 1 88 ? -8.054 1.770 -6.109 1.00 89.56 88 LYS A C 1
ATOM 685 O O . LYS A 1 88 ? -8.909 2.612 -5.850 1.00 89.56 88 LYS A O 1
ATOM 690 N N . TYR A 1 89 ? -8.139 0.502 -5.715 1.00 87.56 89 TYR A N 1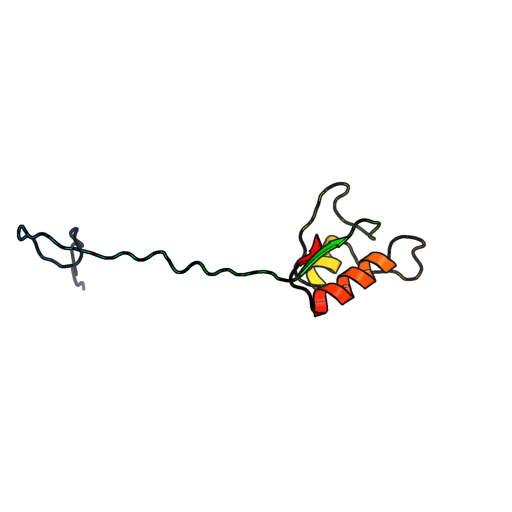
ATOM 691 C CA . TYR A 1 89 ? -9.279 -0.060 -4.978 1.00 87.56 89 TYR A CA 1
ATOM 692 C C . TYR A 1 89 ? -8.876 -0.606 -3.606 1.00 87.56 89 TYR A C 1
ATOM 694 O O . TYR A 1 89 ? -9.708 -0.730 -2.710 1.00 87.56 89 TYR A O 1
ATOM 702 N N . GLY A 1 90 ? -7.604 -0.967 -3.470 1.00 84.81 90 GLY A N 1
ATOM 703 C CA . GLY A 1 90 ? -7.024 -1.607 -2.314 1.00 84.81 90 GLY A CA 1
ATOM 704 C C . GLY A 1 90 ? -6.523 -0.618 -1.270 1.00 84.81 90 GLY A C 1
ATOM 705 O O . GLY A 1 90 ? -6.288 0.555 -1.547 1.00 84.81 90 GLY A O 1
ATOM 706 N N . THR A 1 91 ? -6.338 -1.113 -0.052 1.00 88.19 91 THR A N 1
ATOM 707 C CA . THR A 1 91 ? -5.949 -0.298 1.105 1.00 88.19 91 THR A CA 1
ATOM 708 C C . THR A 1 91 ? -4.439 -0.258 1.342 1.00 88.19 91 THR A C 1
ATOM 710 O O . THR A 1 91 ? -3.924 0.772 1.770 1.00 88.19 91 THR A O 1
ATOM 713 N N . GLU A 1 92 ? -3.712 -1.352 1.094 1.00 89.62 92 GLU A N 1
ATOM 714 C CA . GLU A 1 92 ? -2.244 -1.367 1.192 1.00 89.62 92 GLU A CA 1
ATOM 715 C C . GLU A 1 92 ? -1.601 -2.517 0.409 1.00 89.62 92 GLU A C 1
ATOM 717 O O . GLU A 1 92 ? -2.152 -3.617 0.310 1.00 89.62 92 GLU A O 1
ATOM 722 N N . ALA A 1 93 ? -0.394 -2.261 -0.089 1.00 89.56 93 ALA A N 1
ATOM 723 C CA . ALA A 1 93 ? 0.479 -3.252 -0.703 1.00 89.56 93 ALA A CA 1
ATOM 724 C C . ALA A 1 93 ? 1.820 -3.333 0.048 1.00 89.56 93 ALA A C 1
ATOM 726 O O . ALA A 1 93 ? 2.260 -2.349 0.654 1.00 89.56 93 ALA A O 1
ATOM 727 N N . TRP A 1 94 ? 2.445 -4.506 0.002 1.00 89.75 94 TRP A N 1
ATOM 728 C CA . TRP A 1 94 ? 3.750 -4.815 0.589 1.00 89.75 94 TRP A CA 1
ATOM 729 C C . TRP A 1 94 ? 4.705 -5.396 -0.443 1.00 89.75 94 TRP A C 1
ATOM 731 O O . TRP A 1 94 ? 4.207 -6.085 -1.363 1.00 89.75 94 TRP A O 1
#

Sequence (94 aa):
MAPLTELFGFPPSGSISPSVRMLEKDFSAYDQGTSFSKTALIGFASKGPIDEPTRVFNHEDLYRKFGYPDPTADHGSYLLYAGIEFLKYGTEAW

pLDDT: mean 76.62, std 15.1, range [40.62, 92.62]

Organism: NCBI:txid412755

Secondary structure (DSSP, 8-state):
--------PSSTT---S--------------------EE---S--SS--SS----B-SHHHHHHHH----TTSTTTHHHHHHHHHHTTT-SEE-

Radius of gyration: 26.55 Å; chains: 1; bounding box: 33×54×74 Å

Foldseek 3Di:
DDDPDDDCDPPNPPDPDDDDDDDDDDPPPPPCPPQVFEEEFDFAAPAADDPDGDKDFALVVLCVHRNAQDPPPPTHRVSNVVVNVCNVPGGMYD